Protein AF-A0A952QXM0-F1 (afdb_monomer_lite)

Sequence (92 aa):
MGRIGPIGIPELLIILALVLLIFGPKRLPEMAKGLGQSVREFRKGLRDMKKDLDDESDDGRTPGGAATPVAAASAGAPSANVSKAAGSEDAK

Radius of gyration: 27.4 Å; chains: 1; bounding box: 85×40×56 Å

Foldseek 3Di:
DDDPDPCDPVNVVVVVVVVCVVQNPVRVVVVCVVVVVVVVVVVVVVVVVVVVVVVVPDPDDDDDPPPDDDDPDDDDDDDDDDDDDDDDDDDD

pLDDT: mean 73.66, std 19.55, range [39.22, 96.81]

Structure (mmCIF, N/CA/C/O backbone):
data_AF-A0A952QXM0-F1
#
_entry.id   AF-A0A952QXM0-F1
#
loop_
_atom_site.group_PDB
_atom_site.id
_atom_site.type_symbol
_atom_site.label_atom_id
_atom_site.label_alt_id
_atom_site.label_comp_id
_atom_site.label_asym_id
_atom_site.label_entity_id
_atom_site.label_seq_id
_atom_site.pdbx_PDB_ins_code
_atom_site.Cartn_x
_atom_site.Cartn_y
_atom_site.Cartn_z
_atom_site.occupancy
_atom_site.B_iso_or_equiv
_atom_site.auth_seq_id
_atom_site.auth_comp_id
_atom_site.auth_asym_id
_atom_site.auth_atom_id
_atom_site.pdbx_PDB_model_num
ATOM 1 N N . MET A 1 1 ? 13.813 10.660 -29.394 1.00 51.25 1 MET A N 1
ATOM 2 C CA . MET A 1 1 ? 13.999 11.736 -28.397 1.00 51.25 1 MET A CA 1
ATOM 3 C C . MET A 1 1 ? 13.000 11.511 -27.271 1.00 51.25 1 MET A C 1
ATOM 5 O O . MET A 1 1 ? 11.858 11.183 -27.567 1.00 51.25 1 MET A O 1
ATOM 9 N N . GLY A 1 2 ? 13.480 11.511 -26.028 1.00 58.28 2 GLY A N 1
ATOM 10 C CA . GLY A 1 2 ? 12.940 10.735 -24.908 1.00 58.28 2 GLY A CA 1
ATOM 11 C C . GLY A 1 2 ? 11.516 11.062 -24.457 1.00 58.28 2 GLY A C 1
ATOM 12 O O . GLY A 1 2 ? 11.145 12.220 -24.293 1.00 58.28 2 GLY A O 1
ATOM 13 N N . ARG A 1 3 ? 10.747 9.999 -24.188 1.00 60.72 3 ARG A N 1
ATOM 14 C CA . ARG A 1 3 ? 9.501 10.042 -23.418 1.00 60.72 3 ARG A CA 1
ATOM 15 C C . ARG A 1 3 ? 9.845 10.306 -21.949 1.00 60.72 3 ARG A C 1
ATOM 17 O O . ARG A 1 3 ? 9.985 9.374 -21.172 1.00 60.72 3 ARG A O 1
ATOM 24 N N . ILE A 1 4 ? 10.017 11.575 -21.593 1.00 61.00 4 ILE A N 1
ATOM 25 C CA . ILE A 1 4 ? 10.016 12.045 -20.200 1.00 61.00 4 ILE A CA 1
ATOM 26 C C . ILE A 1 4 ? 8.603 12.577 -19.937 1.00 61.00 4 ILE A C 1
ATOM 28 O O . ILE A 1 4 ? 8.366 13.775 -19.831 1.00 61.00 4 ILE A O 1
ATOM 32 N N . GLY A 1 5 ? 7.632 11.668 -19.969 1.00 69.94 5 GLY A N 1
ATOM 33 C CA . GLY A 1 5 ? 6.347 11.875 -19.307 1.00 69.94 5 GLY A CA 1
ATOM 34 C C . GLY A 1 5 ? 6.460 11.307 -17.893 1.00 69.94 5 GLY A C 1
ATOM 35 O O . GLY A 1 5 ? 7.311 10.437 -17.685 1.00 69.94 5 GLY A O 1
ATOM 36 N N . PRO A 1 6 ? 5.670 11.784 -16.915 1.00 70.56 6 PRO A N 1
ATOM 37 C CA . PRO A 1 6 ? 5.697 11.221 -15.569 1.00 70.56 6 PRO A CA 1
ATOM 38 C C . PRO A 1 6 ? 5.526 9.711 -15.692 1.00 70.56 6 PRO A C 1
ATOM 40 O O . PRO A 1 6 ? 4.611 9.282 -16.394 1.00 70.56 6 PRO A O 1
ATOM 43 N N . ILE A 1 7 ? 6.452 8.958 -15.083 1.00 71.69 7 ILE A N 1
ATOM 44 C CA . ILE A 1 7 ? 6.454 7.491 -14.993 1.00 71.69 7 ILE A CA 1
ATOM 45 C C . ILE A 1 7 ? 4.997 7.032 -14.948 1.00 71.69 7 ILE A C 1
ATOM 47 O O . ILE A 1 7 ? 4.282 7.317 -13.982 1.00 71.69 7 ILE A O 1
ATOM 51 N N . GLY A 1 8 ? 4.521 6.461 -16.048 1.00 83.88 8 GLY A N 1
ATOM 52 C CA . GLY A 1 8 ? 3.108 6.203 -16.211 1.00 83.88 8 GLY A CA 1
ATOM 53 C C . GLY A 1 8 ? 2.676 5.061 -15.302 1.00 83.88 8 GLY A C 1
ATOM 54 O O . GLY A 1 8 ? 3.485 4.271 -14.809 1.00 83.88 8 GLY A O 1
ATOM 55 N N . ILE A 1 9 ? 1.359 4.915 -15.1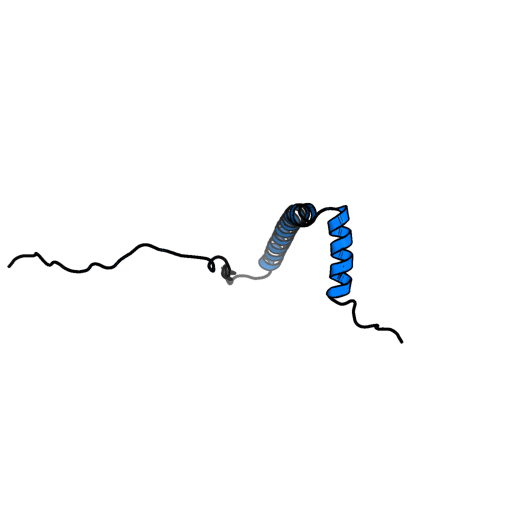48 1.00 90.12 9 ILE A N 1
ATOM 56 C CA . ILE A 1 9 ? 0.758 3.666 -14.666 1.00 90.12 9 ILE A CA 1
ATOM 57 C C . ILE A 1 9 ? 1.396 2.420 -15.329 1.00 90.12 9 ILE A C 1
ATOM 59 O O . ILE A 1 9 ? 1.673 1.470 -14.594 1.00 90.12 9 ILE A O 1
ATOM 63 N N . PRO A 1 10 ? 1.684 2.381 -16.654 1.00 88.38 10 P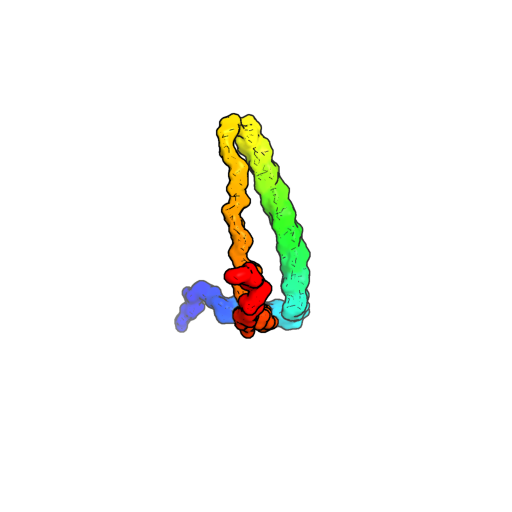RO A N 1
ATOM 64 C CA . PRO A 1 10 ? 2.325 1.214 -17.265 1.00 88.38 10 PRO A CA 1
ATOM 65 C C . PRO A 1 10 ? 3.717 0.882 -16.704 1.00 88.38 10 PRO A C 1
ATOM 67 O O . PRO A 1 10 ? 3.954 -0.276 -16.366 1.00 88.38 10 PRO A O 1
ATOM 70 N N . GLU A 1 11 ? 4.627 1.849 -16.552 1.00 90.06 11 GLU A N 1
ATOM 71 C CA . GLU A 1 11 ? 5.952 1.589 -15.971 1.00 90.06 11 GLU A CA 1
ATOM 72 C C . GLU A 1 11 ? 5.855 1.127 -14.508 1.00 90.06 11 GLU A C 1
ATOM 74 O O . GLU A 1 11 ? 6.548 0.187 -14.107 1.00 90.06 11 GLU A O 1
ATOM 79 N N . LEU A 1 12 ? 4.953 1.724 -13.718 1.00 91.81 12 LEU A N 1
ATOM 80 C CA . LEU A 1 12 ? 4.722 1.316 -12.330 1.00 91.81 12 LEU A CA 1
ATOM 81 C C . LEU A 1 12 ? 4.179 -0.118 -12.234 1.00 91.81 12 LEU A C 1
ATOM 83 O O . LEU A 1 12 ? 4.602 -0.870 -11.358 1.00 91.81 12 LEU A O 1
ATOM 87 N N . LEU A 1 13 ? 3.280 -0.521 -13.139 1.00 92.94 13 LEU A N 1
ATOM 88 C CA . LEU A 1 13 ? 2.752 -1.888 -13.191 1.00 92.94 13 LEU A CA 1
ATOM 89 C C . LEU A 1 13 ? 3.835 -2.920 -13.514 1.00 92.94 13 LEU A C 1
ATOM 91 O O . LEU A 1 13 ? 3.812 -4.007 -12.942 1.00 92.94 13 LEU A O 1
ATOM 95 N N . ILE A 1 14 ? 4.794 -2.590 -14.382 1.00 94.38 14 ILE A N 1
ATOM 96 C CA . ILE A 1 14 ? 5.915 -3.484 -14.713 1.00 94.38 14 ILE A CA 1
ATOM 97 C C . ILE A 1 14 ? 6.804 -3.704 -13.483 1.00 94.38 14 ILE A C 1
ATOM 99 O O . ILE A 1 14 ? 7.138 -4.842 -13.151 1.00 94.38 14 ILE A O 1
ATOM 103 N N . ILE A 1 15 ? 7.145 -2.632 -12.763 1.00 93.38 15 ILE A N 1
ATOM 104 C CA . ILE A 1 15 ? 7.939 -2.719 -11.527 1.00 93.38 15 ILE A CA 1
ATOM 105 C C . ILE A 1 15 ? 7.165 -3.485 -10.450 1.00 93.38 15 ILE A C 1
ATOM 107 O O . ILE A 1 15 ? 7.715 -4.367 -9.791 1.00 93.38 15 ILE A O 1
ATOM 111 N N . LEU A 1 16 ? 5.870 -3.200 -10.301 1.00 93.38 16 LEU A N 1
ATOM 112 C CA . LEU A 1 16 ? 5.003 -3.909 -9.369 1.00 93.38 16 LEU A CA 1
ATOM 113 C C . LEU A 1 16 ? 4.937 -5.404 -9.706 1.00 93.38 16 LEU A C 1
ATOM 115 O O . LEU A 1 16 ? 5.010 -6.220 -8.794 1.00 93.38 16 LEU A O 1
ATOM 119 N N . ALA A 1 17 ? 4.865 -5.777 -10.986 1.00 94.94 17 ALA A N 1
ATOM 120 C CA . ALA A 1 17 ? 4.885 -7.169 -11.428 1.00 94.94 17 ALA A CA 1
ATOM 121 C C . ALA A 1 17 ? 6.200 -7.882 -11.064 1.00 94.94 17 ALA A C 1
ATOM 123 O O . ALA A 1 17 ? 6.159 -9.019 -10.600 1.00 94.94 17 ALA A O 1
ATOM 124 N N . LEU A 1 18 ? 7.353 -7.216 -11.194 1.00 96.00 18 LEU A N 1
ATOM 125 C CA . LEU A 1 18 ? 8.653 -7.744 -10.751 1.00 96.00 18 LEU A CA 1
ATOM 126 C C . LEU A 1 18 ? 8.692 -7.969 -9.232 1.00 96.00 18 LEU A C 1
ATOM 128 O O . LEU A 1 18 ? 9.109 -9.028 -8.767 1.00 96.00 18 LEU A O 1
ATOM 132 N N . VAL A 1 19 ? 8.200 -7.006 -8.451 1.00 95.44 19 VAL A N 1
ATOM 133 C CA . VAL A 1 19 ? 8.087 -7.130 -6.988 1.00 95.44 19 VAL A CA 1
ATOM 134 C C . VAL A 1 19 ? 7.127 -8.265 -6.618 1.00 95.44 19 VAL A C 1
ATOM 136 O O . VAL A 1 19 ? 7.442 -9.096 -5.771 1.00 95.44 19 VAL A O 1
ATOM 139 N N . LEU A 1 20 ? 5.978 -8.356 -7.286 1.00 94.81 20 LEU A N 1
ATOM 140 C CA . LEU A 1 20 ? 5.003 -9.434 -7.119 1.00 94.81 20 LEU A CA 1
ATOM 141 C C . LEU A 1 20 ? 5.569 -10.800 -7.512 1.00 94.81 20 LEU A C 1
ATOM 143 O O . LEU A 1 20 ? 5.114 -11.797 -6.968 1.00 94.81 20 LEU A O 1
ATOM 147 N N . LEU A 1 21 ? 6.537 -10.877 -8.425 1.00 95.38 21 LEU A N 1
ATOM 148 C CA . LEU A 1 21 ? 7.182 -12.138 -8.781 1.00 95.38 21 LEU A CA 1
ATOM 149 C C . LEU A 1 21 ? 8.130 -12.617 -7.672 1.00 95.38 21 LEU A C 1
ATOM 151 O O . LEU A 1 21 ? 8.164 -13.806 -7.371 1.00 95.38 21 LEU A O 1
ATOM 155 N N . ILE A 1 22 ? 8.853 -11.692 -7.035 1.00 95.38 22 ILE A N 1
ATOM 156 C CA . ILE A 1 22 ? 9.790 -11.992 -5.941 1.00 95.38 22 ILE A CA 1
ATOM 157 C C . ILE A 1 22 ? 9.038 -12.291 -4.639 1.00 95.38 22 ILE A C 1
ATOM 159 O O . ILE A 1 22 ? 9.307 -13.282 -3.966 1.00 95.38 22 ILE A O 1
ATOM 163 N N . PHE A 1 23 ? 8.090 -11.428 -4.272 1.00 92.75 23 PHE A N 1
ATOM 164 C CA . PHE A 1 23 ? 7.360 -11.518 -3.007 1.00 92.75 23 PHE A CA 1
ATOM 165 C C . PHE A 1 23 ? 6.064 -12.329 -3.120 1.00 92.75 23 PHE A C 1
ATOM 167 O O . PHE A 1 23 ? 5.607 -12.899 -2.135 1.00 92.75 23 PHE A O 1
ATOM 174 N N . GLY A 1 24 ? 5.460 -12.416 -4.302 1.00 93.06 24 GLY A N 1
ATOM 175 C CA . GLY A 1 24 ? 4.190 -13.104 -4.540 1.00 93.06 24 GLY A CA 1
ATOM 176 C C . GLY A 1 24 ? 2.955 -12.194 -4.397 1.00 93.06 24 GLY A C 1
ATOM 177 O O . GLY A 1 24 ? 2.891 -11.357 -3.489 1.00 93.06 24 GLY A O 1
ATOM 178 N N . PRO A 1 25 ? 1.889 -12.410 -5.199 1.00 91.69 25 PRO A N 1
ATOM 179 C CA . PRO A 1 25 ? 0.654 -11.616 -5.145 1.00 91.69 25 PRO A CA 1
ATOM 180 C C . PRO A 1 25 ? -0.149 -11.778 -3.855 1.00 91.69 25 PRO A C 1
ATOM 182 O O . PRO A 1 25 ? -0.984 -10.935 -3.542 1.00 91.69 25 PRO A O 1
ATOM 185 N N . LYS A 1 26 ? 0.106 -12.839 -3.083 1.00 92.94 26 LYS A N 1
ATOM 186 C CA . LYS A 1 26 ? -0.542 -13.064 -1.785 1.00 92.94 26 LYS A CA 1
ATOM 187 C C . LYS A 1 26 ? 0.152 -12.334 -0.632 1.00 92.94 26 LYS A C 1
ATOM 189 O O . LYS A 1 26 ? -0.529 -11.955 0.312 1.00 92.94 26 LYS A O 1
ATOM 194 N N . ARG A 1 27 ? 1.466 -12.084 -0.714 1.00 91.12 27 ARG A N 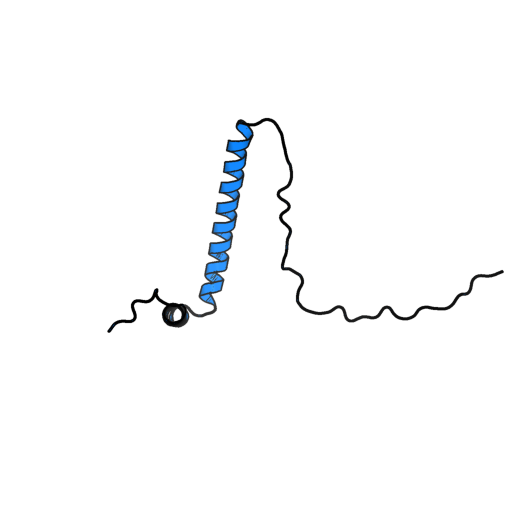1
ATOM 195 C CA . ARG A 1 27 ? 2.241 -11.489 0.391 1.00 91.12 27 ARG A CA 1
ATOM 196 C C . ARG A 1 27 ? 2.045 -9.986 0.513 1.00 91.12 27 ARG A C 1
ATOM 198 O O . ARG A 1 27 ? 1.905 -9.484 1.619 1.00 91.12 27 ARG A O 1
ATOM 205 N N . LEU A 1 28 ? 1.962 -9.278 -0.609 1.00 92.25 28 LEU A N 1
ATOM 206 C CA . LEU A 1 28 ? 1.719 -7.832 -0.643 1.00 92.25 28 LEU A CA 1
ATOM 207 C C . LEU A 1 28 ? 0.444 -7.414 0.129 1.00 92.25 28 LEU A C 1
ATOM 209 O O . LEU A 1 28 ? 0.550 -6.579 1.029 1.00 92.25 28 LEU A O 1
ATOM 213 N N . PRO A 1 29 ? -0.743 -8.009 -0.122 1.00 89.81 29 PRO A N 1
ATOM 214 C CA . PRO A 1 29 ? -1.951 -7.685 0.637 1.00 89.81 29 PRO A CA 1
ATOM 215 C C . PRO A 1 29 ? -1.916 -8.207 2.079 1.00 89.81 29 PRO A C 1
ATOM 217 O O . PRO A 1 29 ? -2.500 -7.586 2.963 1.00 89.81 29 PRO A O 1
ATOM 220 N N . GLU A 1 30 ? -1.244 -9.329 2.337 1.00 93.25 30 GLU A N 1
ATOM 221 C CA . GLU A 1 30 ? -1.080 -9.889 3.684 1.00 93.25 30 GLU A CA 1
ATOM 222 C C . GLU A 1 30 ? -0.260 -8.946 4.582 1.00 93.25 30 GLU A C 1
ATOM 224 O O . GLU A 1 30 ? -0.707 -8.592 5.673 1.00 93.25 30 GLU A O 1
ATOM 229 N N . MET A 1 31 ? 0.869 -8.428 4.083 1.00 93.12 31 MET A N 1
ATOM 230 C CA . MET A 1 31 ? 1.683 -7.437 4.796 1.00 93.12 31 MET A CA 1
ATOM 231 C C . MET A 1 31 ? 0.980 -6.078 4.907 1.00 93.12 31 MET A C 1
ATOM 233 O O . MET A 1 31 ? 1.013 -5.449 5.965 1.00 93.12 31 MET A O 1
ATOM 237 N N . ALA A 1 32 ? 0.291 -5.638 3.849 1.00 93.75 32 ALA A N 1
ATOM 238 C CA . ALA A 1 32 ? -0.458 -4.384 3.861 1.00 93.75 32 ALA A CA 1
ATOM 239 C C . ALA A 1 32 ? -1.615 -4.392 4.871 1.00 93.75 32 ALA A C 1
ATOM 241 O O . ALA A 1 32 ? -1.899 -3.357 5.468 1.00 93.75 32 ALA A O 1
ATOM 242 N N . LYS A 1 33 ? -2.271 -5.539 5.102 1.00 94.94 33 LYS A N 1
ATOM 243 C CA . LYS A 1 33 ? -3.317 -5.669 6.129 1.00 94.94 33 LYS A CA 1
ATOM 244 C C . LYS A 1 33 ? -2.769 -5.413 7.532 1.00 94.94 33 LYS A C 1
ATOM 246 O O . LYS A 1 33 ? -3.348 -4.608 8.256 1.00 94.94 33 LYS A O 1
ATOM 251 N N . GLY A 1 34 ? -1.645 -6.040 7.887 1.00 95.19 34 GLY A N 1
ATOM 252 C CA . GLY A 1 34 ? -0.997 -5.826 9.185 1.00 95.19 34 GLY A CA 1
ATOM 253 C C . GLY A 1 34 ? -0.533 -4.379 9.363 1.00 95.19 34 GLY A C 1
ATOM 254 O O . GLY A 1 34 ? -0.903 -3.719 10.331 1.00 95.19 34 GLY A O 1
ATOM 255 N N . LEU A 1 35 ? 0.188 -3.846 8.372 1.00 96.31 35 LEU A N 1
ATOM 256 C CA . LEU A 1 35 ? 0.682 -2.468 8.399 1.00 96.31 35 LEU A CA 1
ATOM 257 C C . LEU A 1 35 ? -0.463 -1.442 8.423 1.00 96.31 35 LEU A C 1
ATOM 259 O O . LEU A 1 35 ? -0.410 -0.453 9.150 1.00 96.31 35 LEU A O 1
ATOM 263 N N . GLY A 1 36 ? -1.529 -1.690 7.664 1.00 94.75 36 GLY A N 1
ATOM 264 C CA . GLY A 1 36 ? -2.710 -0.835 7.608 1.00 94.75 36 GLY A CA 1
ATOM 265 C C . GLY A 1 36 ? -3.471 -0.790 8.930 1.00 94.75 36 GLY A C 1
ATOM 266 O O . GLY A 1 36 ? -3.944 0.278 9.320 1.00 94.75 36 GLY A O 1
ATOM 267 N N . GLN A 1 37 ? -3.550 -1.911 9.651 1.00 96.00 37 GLN A N 1
ATOM 268 C CA . GLN A 1 37 ? -4.148 -1.946 10.982 1.00 96.00 37 GLN A CA 1
ATOM 269 C C . GLN A 1 37 ? -3.322 -1.124 11.982 1.00 96.00 37 GLN A C 1
ATOM 271 O O . GLN A 1 37 ? -3.885 -0.265 12.661 1.00 96.00 37 GLN A O 1
ATOM 276 N N . SER A 1 38 ? -1.992 -1.278 11.988 1.00 96.12 38 SER A N 1
ATOM 277 C CA . SER A 1 38 ? -1.097 -0.470 12.830 1.00 96.12 38 SER A CA 1
ATOM 278 C C . SER A 1 38 ? -1.200 1.025 12.519 1.00 96.12 38 SER A C 1
ATOM 280 O O . SER A 1 38 ? -1.344 1.841 13.425 1.00 96.12 38 SER A O 1
ATOM 282 N N . VAL A 1 39 ? -1.202 1.405 11.236 1.00 96.81 39 VAL A N 1
ATOM 283 C CA . VAL A 1 39 ? -1.360 2.809 10.815 1.00 96.81 39 VAL A CA 1
ATOM 284 C C . VAL A 1 39 ? -2.737 3.356 11.199 1.00 96.81 39 VAL A C 1
ATOM 286 O O . VAL A 1 39 ? -2.856 4.527 11.562 1.00 96.81 39 VAL A O 1
ATOM 289 N N . ARG A 1 40 ? -3.794 2.536 11.140 1.00 95.62 40 ARG A N 1
ATOM 290 C CA . ARG A 1 40 ? -5.154 2.940 11.519 1.00 95.62 40 ARG A CA 1
ATOM 291 C C . ARG A 1 40 ? -5.265 3.237 13.010 1.00 95.62 40 ARG A C 1
ATOM 293 O O . ARG A 1 40 ? -5.876 4.249 13.358 1.00 95.62 40 ARG A O 1
ATOM 300 N N . GLU A 1 41 ? -4.691 2.390 13.858 1.00 96.38 41 GLU A N 1
ATOM 301 C CA . GLU A 1 41 ? -4.666 2.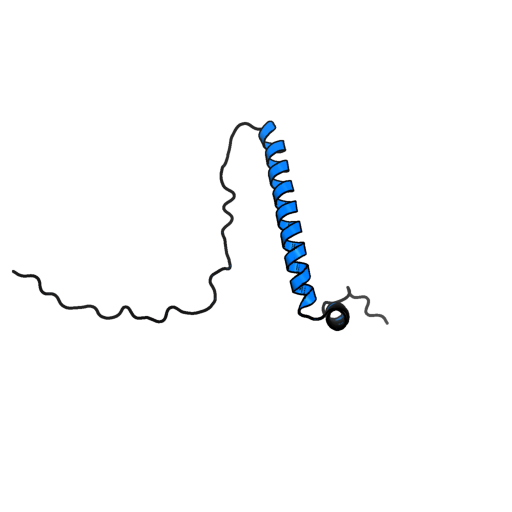609 15.307 1.00 96.38 41 GLU A CA 1
ATOM 302 C C . GLU A 1 41 ? -3.756 3.775 15.684 1.00 96.38 41 GLU A C 1
ATOM 304 O O . GLU A 1 41 ? -4.174 4.643 16.444 1.00 96.38 41 GLU A O 1
ATOM 309 N N . PHE A 1 42 ? -2.591 3.895 15.044 1.00 96.19 42 PHE A N 1
ATOM 310 C CA . PHE A 1 42 ? -1.701 5.042 15.216 1.00 96.19 42 PHE A CA 1
ATOM 311 C C . PHE A 1 42 ? -2.393 6.365 14.860 1.00 96.19 42 PHE A C 1
ATOM 313 O O . PHE A 1 42 ? -2.402 7.311 15.644 1.00 96.19 42 PHE A O 1
ATOM 320 N N . ARG A 1 43 ? -3.074 6.420 13.705 1.00 95.00 43 ARG A N 1
ATOM 321 C CA . ARG A 1 43 ? -3.878 7.589 13.321 1.00 95.00 43 ARG A CA 1
ATOM 322 C C . ARG A 1 43 ? -5.058 7.831 14.258 1.00 95.00 43 ARG A C 1
ATOM 324 O O . ARG A 1 43 ? -5.519 8.963 14.329 1.00 95.00 43 ARG A O 1
ATOM 331 N N . LYS A 1 44 ? -5.598 6.801 14.914 1.00 95.00 44 LYS A N 1
ATOM 332 C CA . LYS A 1 44 ? -6.672 6.956 15.901 1.00 95.00 44 LYS A CA 1
ATOM 333 C C . LYS A 1 44 ? -6.144 7.601 17.176 1.00 95.00 44 LYS A C 1
ATOM 335 O O . LYS A 1 44 ? -6.663 8.649 17.532 1.00 95.00 44 LYS A O 1
ATOM 340 N N . GLY A 1 45 ? -5.061 7.074 17.742 1.00 94.56 45 GLY A N 1
ATOM 341 C CA . GLY A 1 45 ? -4.404 7.673 18.905 1.00 94.56 45 GLY A CA 1
ATOM 342 C C . GLY A 1 45 ? -3.994 9.127 18.663 1.00 94.56 45 GLY A C 1
ATOM 343 O O . GLY A 1 45 ? -4.270 9.981 19.491 1.00 94.56 45 GLY A O 1
ATOM 344 N N . LEU A 1 46 ? -3.450 9.441 17.481 1.00 93.88 46 LEU A N 1
ATOM 345 C CA . LEU A 1 46 ? -3.118 10.822 17.100 1.00 93.88 46 LEU A CA 1
ATOM 346 C C . LEU A 1 46 ? -4.334 11.762 17.046 1.00 93.88 46 LEU A C 1
ATOM 348 O O . LEU A 1 46 ? -4.204 12.943 17.354 1.00 93.88 46 LEU A O 1
ATOM 352 N N . ARG A 1 47 ? -5.503 11.276 16.608 1.00 92.06 47 ARG A N 1
ATOM 353 C CA . ARG A 1 47 ? -6.733 12.086 16.557 1.00 92.06 47 ARG A CA 1
ATOM 354 C C . ARG A 1 47 ? -7.331 12.296 17.938 1.00 92.06 47 ARG A C 1
ATOM 356 O O . ARG A 1 47 ? -7.828 13.385 18.194 1.00 92.06 47 ARG A O 1
ATOM 363 N N . ASP A 1 48 ? -7.292 11.265 18.772 1.00 90.12 48 ASP A N 1
ATOM 364 C CA . ASP A 1 48 ? -7.818 11.314 20.133 1.00 90.12 48 ASP A CA 1
ATOM 365 C C . ASP A 1 48 ? -6.946 12.265 20.975 1.00 90.12 48 ASP A C 1
ATOM 367 O O . ASP A 1 48 ? -7.466 13.235 21.507 1.00 90.12 48 ASP A O 1
ATOM 371 N N . MET A 1 49 ? -5.612 12.141 20.901 1.00 89.06 49 MET A N 1
ATOM 372 C CA . MET A 1 49 ? -4.677 13.091 21.527 1.00 89.06 49 MET A CA 1
ATOM 373 C C . MET A 1 49 ? -4.854 14.530 21.042 1.00 89.06 49 MET A C 1
ATOM 375 O O . MET A 1 49 ? -4.723 15.466 21.820 1.00 89.06 49 MET A O 1
ATOM 379 N N . LYS A 1 50 ? -5.124 14.732 19.746 1.00 86.56 50 LYS A N 1
ATOM 380 C CA . LYS A 1 50 ? -5.388 16.077 19.227 1.00 86.56 50 LYS A CA 1
ATOM 381 C C . LYS A 1 50 ? -6.686 16.650 19.799 1.00 86.56 50 LYS A C 1
ATOM 383 O O . LYS A 1 50 ? -6.712 17.818 20.152 1.00 86.56 50 LYS A O 1
ATOM 388 N N . LYS A 1 51 ? -7.730 15.829 19.923 1.00 83.00 51 LYS A N 1
ATOM 389 C CA . LYS A 1 51 ? -8.989 16.227 20.558 1.00 83.00 51 LYS A CA 1
ATOM 390 C C . LYS A 1 51 ? -8.803 16.616 22.016 1.00 83.00 51 LYS A C 1
ATOM 392 O O . LYS A 1 51 ? -9.303 17.660 22.391 1.00 83.00 51 LYS A O 1
ATOM 397 N N . ASP A 1 52 ? -8.042 15.837 22.779 1.00 77.12 52 ASP A N 1
ATOM 398 C CA . ASP A 1 52 ? -7.789 16.124 24.195 1.00 77.12 52 ASP A CA 1
ATOM 399 C C . ASP A 1 52 ? -7.027 17.452 24.391 1.00 77.12 52 ASP A C 1
ATOM 401 O O . ASP A 1 52 ? -7.226 18.145 25.383 1.00 77.12 52 ASP A O 1
ATOM 405 N N . LEU A 1 53 ? -6.181 17.837 23.427 1.00 74.75 53 LEU A N 1
ATOM 406 C CA . LEU A 1 53 ? -5.456 19.115 23.436 1.00 74.75 53 LEU A CA 1
ATOM 407 C C . LEU A 1 53 ? -6.307 20.307 22.964 1.00 74.75 53 LEU A C 1
ATOM 409 O O . LEU A 1 53 ? -6.063 21.429 23.401 1.00 74.75 53 LEU A O 1
ATOM 413 N N . ASP A 1 54 ? -7.267 20.083 22.063 1.00 69.38 54 ASP A N 1
ATOM 414 C CA . ASP A 1 54 ? -8.209 21.107 21.591 1.00 69.38 54 ASP A CA 1
ATOM 415 C C . ASP A 1 54 ? -9.374 21.322 22.602 1.00 69.38 54 ASP A C 1
ATOM 417 O O . ASP A 1 54 ? -9.837 22.451 22.750 1.00 69.38 54 ASP A O 1
ATOM 421 N N . ASP A 1 55 ? -9.804 20.293 23.354 1.00 61.53 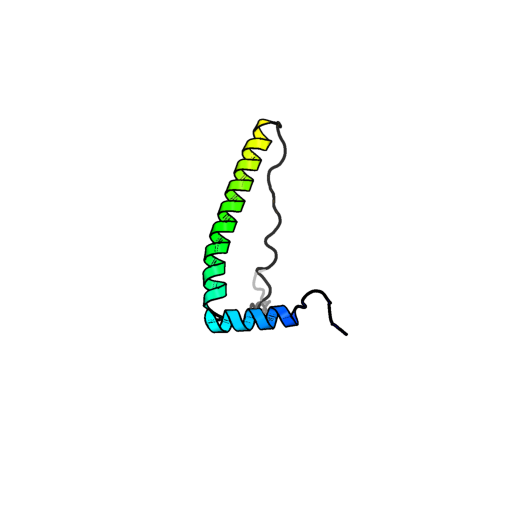55 ASP A N 1
ATOM 422 C CA . ASP A 1 55 ? -10.881 20.373 24.374 1.00 61.53 55 ASP A CA 1
ATOM 423 C C . ASP A 1 55 ? -10.457 21.105 25.667 1.00 61.53 55 ASP A C 1
ATOM 425 O O . ASP A 1 55 ? -11.306 21.622 26.388 1.00 61.53 55 ASP A O 1
ATOM 429 N N . GLU A 1 56 ? -9.157 21.219 25.973 1.00 59.66 56 GLU A N 1
ATOM 430 C CA . GLU A 1 56 ? -8.678 22.000 27.132 1.00 59.66 56 GLU A CA 1
ATOM 431 C C . GLU A 1 56 ? -8.652 23.525 26.856 1.00 59.66 56 GLU A C 1
ATOM 433 O O . GLU A 1 56 ? -8.216 24.316 27.692 1.00 59.66 56 GLU A O 1
ATOM 438 N N . SER A 1 57 ? -9.118 23.973 25.680 1.00 59.00 57 SER A N 1
ATOM 439 C CA . SER A 1 57 ? -9.157 25.395 25.297 1.00 59.00 57 SER A CA 1
ATOM 440 C C . SER A 1 57 ? -10.520 25.932 24.833 1.00 59.00 57 SER A C 1
ATOM 442 O O . SER A 1 57 ? -10.596 27.134 24.584 1.00 59.00 57 SER A O 1
ATOM 444 N N . ASP A 1 58 ? -11.597 25.138 24.749 1.00 53.38 58 ASP A N 1
ATOM 445 C CA . ASP A 1 58 ? -12.901 25.649 24.285 1.00 53.38 58 ASP A CA 1
ATOM 446 C C . ASP A 1 58 ? -14.101 24.963 24.967 1.00 53.38 58 ASP A C 1
ATOM 448 O O . ASP A 1 58 ? -14.370 23.775 24.806 1.00 53.38 58 ASP A O 1
ATOM 452 N N . ASP A 1 59 ? -14.848 25.751 25.742 1.00 56.78 59 ASP A N 1
ATOM 453 C CA . ASP A 1 59 ? -16.125 25.380 26.346 1.00 56.78 59 ASP A CA 1
ATOM 454 C C . ASP A 1 59 ? -17.195 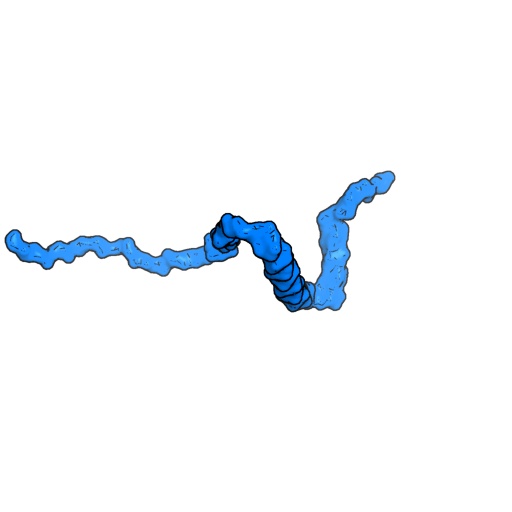25.202 25.245 1.00 56.78 59 ASP A C 1
ATOM 456 O O . ASP A 1 59 ? -17.718 26.162 24.683 1.00 56.78 59 ASP A O 1
ATOM 460 N N . GLY A 1 60 ? -17.541 23.946 24.954 1.00 60.72 60 GLY A N 1
ATOM 461 C CA . GLY A 1 60 ? -18.876 23.539 24.513 1.00 60.72 60 GLY A CA 1
ATOM 462 C C . GLY A 1 60 ? -19.327 23.878 23.082 1.00 60.72 60 GLY A C 1
ATOM 463 O O . GLY A 1 60 ? -20.077 24.830 22.877 1.00 60.72 60 GLY A O 1
ATOM 464 N N . ARG A 1 61 ? -19.137 22.943 22.131 1.00 50.22 61 ARG A N 1
ATOM 465 C CA . ARG A 1 61 ? -20.222 22.426 21.251 1.00 50.22 61 ARG A CA 1
ATOM 466 C C . ARG A 1 61 ? -19.767 21.328 20.275 1.00 50.22 61 ARG A C 1
ATOM 468 O O . ARG A 1 61 ? -18.943 21.549 19.400 1.00 50.22 61 ARG A O 1
ATOM 475 N N . THR A 1 62 ? -20.521 20.226 20.315 1.00 41.72 62 THR A N 1
ATOM 476 C CA . THR A 1 62 ? -20.935 19.303 19.229 1.00 41.72 62 THR A CA 1
ATOM 477 C C . THR A 1 62 ? -20.478 17.841 19.369 1.00 41.72 62 THR A C 1
ATOM 479 O O . THR A 1 62 ? -19.312 17.510 19.156 1.00 41.72 62 THR A O 1
ATOM 482 N N . PRO A 1 63 ? -21.412 16.910 19.656 1.00 60.84 63 PRO A N 1
ATOM 483 C CA . PRO A 1 63 ? -21.174 15.497 19.439 1.00 60.84 63 PRO A CA 1
ATOM 484 C C . PRO A 1 63 ? -21.336 15.181 17.947 1.00 60.84 63 PRO A C 1
ATOM 486 O O . PRO A 1 63 ? -22.232 15.693 17.278 1.00 60.84 63 PRO A O 1
ATOM 489 N N . GLY A 1 64 ? -20.533 14.243 17.454 1.00 51.84 64 GLY A N 1
ATOM 490 C CA . GLY A 1 64 ? -20.958 13.399 16.339 1.00 51.84 64 GLY A CA 1
ATOM 491 C C . GLY A 1 64 ? -20.388 13.762 14.975 1.00 51.84 64 GLY A C 1
ATOM 492 O O . GLY A 1 64 ? -21.098 14.211 14.081 1.00 51.84 64 GLY A O 1
ATOM 493 N N . GLY A 1 65 ? -19.130 13.381 14.759 1.00 53.94 65 GLY A N 1
ATOM 494 C CA . GLY A 1 65 ? -18.679 12.961 13.436 1.00 53.94 65 GLY A CA 1
ATOM 495 C C . GLY A 1 65 ? -19.445 11.709 12.998 1.00 53.94 65 GLY A C 1
ATOM 496 O O . GLY A 1 65 ? -18.964 10.593 13.167 1.00 53.94 65 GLY A O 1
ATOM 497 N N . ALA A 1 66 ? -20.640 11.901 12.446 1.00 55.41 66 ALA A N 1
ATOM 498 C CA . ALA A 1 66 ? -21.359 10.912 11.659 1.00 55.41 66 ALA A CA 1
ATOM 499 C C . ALA A 1 66 ? -21.115 11.206 10.171 1.00 55.41 66 ALA A C 1
ATOM 501 O O . ALA A 1 66 ? -21.935 11.823 9.501 1.00 55.41 66 ALA A O 1
ATOM 502 N N . ALA A 1 67 ? -19.973 10.755 9.649 1.00 48.69 67 ALA A N 1
ATOM 503 C CA . ALA A 1 67 ? -19.806 10.518 8.217 1.00 48.69 67 ALA A CA 1
ATOM 504 C C . ALA A 1 67 ? -19.921 9.005 7.979 1.00 48.69 67 ALA A C 1
ATOM 506 O O . ALA A 1 67 ? -18.941 8.270 7.930 1.00 48.69 67 ALA A O 1
ATOM 507 N N . THR A 1 68 ? -21.178 8.571 7.999 1.00 39.22 68 THR A N 1
ATOM 508 C CA . THR A 1 68 ? -21.816 7.539 7.173 1.00 39.22 68 THR A CA 1
ATOM 509 C C . THR A 1 68 ? -20.939 6.386 6.641 1.00 39.22 68 THR A C 1
ATOM 511 O O . THR A 1 68 ? -20.077 6.614 5.790 1.00 39.22 68 THR A O 1
ATOM 514 N N . PRO A 1 69 ? -21.218 5.116 7.006 1.00 52.28 69 PRO A N 1
ATOM 515 C CA . PRO A 1 69 ? -20.686 3.961 6.292 1.00 52.28 69 PRO A CA 1
ATOM 516 C C . PRO A 1 69 ? -21.383 3.846 4.927 1.00 52.28 69 PRO A C 1
ATOM 518 O O . PRO A 1 69 ? -22.410 3.189 4.788 1.00 52.28 69 PRO A O 1
ATOM 521 N N . VAL A 1 70 ? -20.840 4.505 3.903 1.00 56.41 70 VAL A N 1
ATOM 522 C CA . VAL A 1 70 ? -21.157 4.200 2.503 1.00 56.41 70 VAL A CA 1
ATOM 523 C C . VAL A 1 70 ? -20.192 3.113 2.017 1.00 56.41 70 VAL A C 1
ATOM 525 O O . VAL A 1 70 ? -19.002 3.180 2.307 1.00 56.41 70 VAL A O 1
ATOM 528 N N . ALA A 1 71 ? -20.704 2.132 1.270 1.00 52.19 71 ALA A N 1
ATOM 529 C CA . ALA A 1 71 ? -19.980 1.026 0.618 1.00 52.19 71 ALA A CA 1
ATOM 530 C C . ALA A 1 71 ? -19.929 -0.345 1.330 1.00 52.19 71 ALA A C 1
ATOM 532 O O . ALA A 1 71 ? -18.984 -1.108 1.143 1.00 52.19 71 ALA A O 1
ATOM 533 N N . ALA A 1 72 ? -20.999 -0.727 2.033 1.00 49.69 72 ALA A N 1
ATOM 534 C CA . ALA A 1 72 ? -21.298 -2.136 2.316 1.00 49.69 72 ALA A CA 1
ATOM 535 C C . ALA A 1 72 ? -22.738 -2.505 1.909 1.00 49.69 72 ALA A C 1
ATOM 537 O O . ALA A 1 72 ? -23.499 -2.988 2.733 1.00 49.69 72 ALA A O 1
ATOM 538 N N . ALA A 1 73 ? -23.136 -2.241 0.657 1.00 51.78 73 ALA A N 1
ATOM 539 C CA . ALA A 1 73 ? -24.357 -2.811 0.062 1.00 51.78 73 ALA A CA 1
ATOM 540 C C . ALA A 1 73 ? -24.411 -2.562 -1.458 1.00 51.78 73 ALA A C 1
ATOM 542 O O . ALA A 1 73 ? -25.116 -1.682 -1.937 1.00 51.78 73 ALA A O 1
ATOM 543 N N . SER A 1 74 ? -23.644 -3.330 -2.231 1.00 53.00 74 SER A N 1
ATOM 544 C CA . SER A 1 74 ? -23.870 -3.488 -3.675 1.00 53.00 74 SER A CA 1
ATOM 545 C C . SER A 1 74 ? -23.284 -4.822 -4.137 1.00 53.00 74 SER A C 1
ATOM 547 O O . SER A 1 74 ? -22.299 -4.865 -4.871 1.00 53.00 74 SER A O 1
ATOM 549 N N . ALA A 1 75 ? -23.880 -5.917 -3.666 1.00 53.97 75 ALA A N 1
ATOM 550 C CA . ALA A 1 75 ? -23.823 -7.218 -4.327 1.00 53.97 75 ALA A CA 1
ATOM 551 C C . ALA A 1 75 ? -24.926 -8.136 -3.768 1.00 53.97 75 ALA A C 1
ATOM 553 O O . ALA A 1 75 ? -24.784 -8.690 -2.686 1.00 53.97 75 ALA A O 1
ATOM 554 N N . GLY A 1 76 ? -26.003 -8.297 -4.542 1.00 45.16 76 GLY A N 1
ATOM 555 C CA . GLY A 1 76 ? -26.663 -9.595 -4.714 1.00 45.16 76 GLY A CA 1
ATOM 556 C C . GLY A 1 76 ? -27.704 -10.059 -3.688 1.00 45.16 76 GLY A C 1
ATOM 557 O O . GLY A 1 76 ? -27.376 -10.802 -2.776 1.00 45.16 76 GLY A O 1
ATOM 558 N N . ALA A 1 77 ? -28.969 -9.769 -4.016 1.00 49.62 77 ALA A N 1
ATOM 559 C CA . ALA A 1 77 ? -30.167 -10.604 -3.830 1.00 49.62 77 ALA A CA 1
ATOM 560 C C . ALA A 1 77 ? -30.775 -10.812 -2.423 1.00 49.62 77 ALA A C 1
ATOM 562 O O . ALA A 1 77 ? -30.224 -11.514 -1.581 1.00 49.62 77 ALA A O 1
ATOM 563 N N . PRO A 1 78 ? -32.055 -10.424 -2.276 1.00 47.69 78 PRO A N 1
ATOM 564 C CA . PRO A 1 78 ? -33.047 -11.263 -1.620 1.00 47.69 78 PRO A CA 1
ATOM 565 C C . PRO A 1 78 ? -34.016 -11.830 -2.667 1.00 47.69 78 PRO A C 1
ATOM 567 O O . PRO A 1 78 ? -34.924 -11.157 -3.152 1.00 47.69 78 PRO A O 1
ATOM 570 N N . SER A 1 79 ? -33.812 -13.100 -3.012 1.00 52.25 79 SER A N 1
ATOM 571 C CA . SER A 1 79 ? -34.878 -13.949 -3.537 1.00 52.25 79 SER A CA 1
ATOM 572 C C . SER A 1 79 ? -35.651 -14.486 -2.334 1.00 52.25 79 SER A C 1
ATOM 574 O O . SER A 1 79 ? -35.058 -15.220 -1.550 1.00 52.25 79 SER A O 1
ATOM 576 N N . ALA A 1 80 ? -36.910 -14.069 -2.156 1.00 50.34 80 ALA A N 1
ATOM 577 C CA . ALA A 1 80 ? -38.006 -14.849 -1.552 1.00 50.34 80 ALA A CA 1
ATOM 578 C C . ALA A 1 80 ? -39.215 -13.949 -1.220 1.00 50.34 80 ALA A C 1
ATOM 580 O O . ALA A 1 80 ? -39.389 -13.470 -0.107 1.00 50.34 80 ALA A O 1
ATOM 581 N N . ASN A 1 81 ? -40.048 -13.742 -2.239 1.00 56.91 81 ASN A N 1
ATOM 582 C CA . ASN A 1 81 ? -41.502 -13.908 -2.197 1.00 56.91 81 ASN A CA 1
ATOM 583 C C . ASN A 1 81 ? -42.301 -13.303 -1.015 1.00 56.91 81 ASN A C 1
ATOM 585 O O . ASN A 1 81 ? -42.539 -13.961 -0.006 1.00 56.91 81 ASN A O 1
ATOM 589 N N . VAL A 1 82 ? -42.888 -12.122 -1.238 1.00 56.78 82 VAL A N 1
ATOM 590 C CA . VAL A 1 82 ? -44.179 -11.746 -0.638 1.00 56.78 82 VAL A CA 1
ATOM 591 C C . VAL A 1 82 ? -45.110 -11.343 -1.774 1.00 56.78 82 VAL A C 1
ATOM 593 O O . VAL A 1 82 ? -45.169 -10.195 -2.204 1.00 56.78 82 VAL A O 1
ATOM 596 N N . SER A 1 83 ? -45.817 -12.326 -2.316 1.00 52.34 83 SER A N 1
ATOM 597 C CA . SER A 1 83 ? -47.007 -12.100 -3.128 1.00 52.34 83 SER A CA 1
ATOM 598 C C . SER A 1 83 ? -47.944 -13.280 -2.959 1.00 52.34 83 SER A C 1
ATOM 600 O O . SER A 1 83 ? -47.929 -14.217 -3.749 1.00 52.34 83 SER A O 1
ATOM 602 N N . LYS A 1 84 ? -48.782 -13.216 -1.921 1.00 54.28 84 LYS A N 1
ATOM 603 C CA . LYS A 1 84 ? -50.188 -13.593 -2.059 1.00 54.28 84 LYS A CA 1
ATOM 604 C C . LYS A 1 84 ? -51.020 -12.939 -0.962 1.00 54.28 84 LYS A C 1
ATOM 606 O O . LYS A 1 84 ? -51.023 -13.360 0.187 1.00 54.28 84 LYS A O 1
ATOM 611 N N . ALA A 1 85 ? -51.691 -11.874 -1.373 1.00 50.22 85 ALA A N 1
ATOM 612 C CA . ALA A 1 85 ? -52.848 -11.319 -0.707 1.00 50.22 85 ALA A CA 1
ATOM 613 C C . ALA A 1 85 ? -54.060 -12.267 -0.817 1.00 50.22 85 ALA A C 1
ATOM 615 O O . ALA A 1 85 ? -54.121 -13.093 -1.732 1.00 50.22 85 ALA A O 1
ATOM 616 N N . ALA A 1 86 ? -55.039 -11.994 0.052 1.00 48.56 86 ALA A N 1
ATOM 617 C CA . ALA A 1 86 ? -56.485 -12.204 -0.094 1.00 48.56 86 ALA A CA 1
ATOM 618 C C . ALA A 1 86 ? -57.130 -13.401 0.635 1.00 48.56 86 ALA A C 1
ATOM 620 O O . ALA A 1 86 ? -56.723 -14.548 0.473 1.00 48.56 86 ALA A O 1
ATOM 621 N N . GLY A 1 87 ? -58.208 -13.067 1.361 1.00 50.50 87 GLY A N 1
ATOM 622 C CA . GLY A 1 87 ? -59.162 -13.956 2.036 1.00 50.50 87 GLY A CA 1
ATOM 623 C C . GLY A 1 87 ? -59.235 -13.652 3.536 1.00 50.50 87 GLY A C 1
ATOM 624 O O . GLY A 1 87 ? -58.525 -14.294 4.291 1.00 50.50 87 GLY A O 1
ATOM 625 N N . SER A 1 88 ? -59.813 -12.549 4.032 1.00 62.06 88 SER A N 1
ATOM 626 C CA . SER A 1 88 ? -61.243 -12.181 4.099 1.00 62.06 88 SER A CA 1
ATOM 627 C C . SER A 1 88 ? -62.142 -13.270 4.689 1.00 62.06 88 SER A C 1
ATOM 629 O O . SER A 1 88 ? -62.848 -13.930 3.939 1.00 62.06 88 SER A O 1
ATOM 631 N N . GLU A 1 89 ? -62.156 -13.399 6.014 1.00 60.97 89 GLU A N 1
ATOM 632 C CA . GLU A 1 89 ? -63.213 -14.075 6.774 1.00 60.97 89 GLU A CA 1
ATOM 633 C C . GLU A 1 89 ? -63.283 -13.433 8.168 1.00 60.97 89 GLU A C 1
ATOM 635 O O . GLU A 1 89 ? -62.647 -13.886 9.109 1.00 60.97 89 GLU A O 1
ATOM 640 N N . ASP A 1 90 ? -64.038 -12.340 8.282 1.00 61.62 90 ASP A N 1
ATOM 641 C CA . ASP A 1 90 ? -64.558 -11.865 9.562 1.00 61.62 90 ASP A CA 1
ATOM 642 C C . ASP A 1 90 ? -66.029 -11.499 9.378 1.00 61.62 90 ASP A C 1
ATOM 644 O O . ASP A 1 90 ? -66.435 -10.824 8.430 1.00 61.62 90 ASP A O 1
ATOM 648 N N . ALA A 1 91 ? -66.821 -12.050 10.285 1.00 57.66 91 ALA A N 1
ATOM 649 C CA . ALA A 1 91 ? -68.262 -11.977 10.354 1.00 57.66 91 ALA A CA 1
ATOM 650 C C . ALA A 1 91 ? -68.772 -10.536 10.492 1.00 57.66 91 ALA A C 1
ATOM 652 O O . ALA A 1 91 ? -68.262 -9.784 11.323 1.00 57.66 91 ALA A O 1
ATOM 653 N N . LYS A 1 92 ? -69.839 -10.186 9.766 1.00 41.22 92 LYS A N 1
ATOM 654 C CA . LYS A 1 92 ? -71.213 -10.009 10.283 1.00 41.22 92 LYS A CA 1
ATOM 655 C C . LYS A 1 92 ? -72.113 -9.376 9.224 1.00 41.22 92 LYS A C 1
ATOM 657 O O . LYS A 1 92 ? -71.658 -8.419 8.564 1.00 41.22 92 LYS A O 1
#

Secondary structure (DSSP, 8-state):
----SS--HHHHHHHHHHHHHHH-TTHHHHHHHHHHHHHHHHHHHHHHHHHHHHHTS-------------SS--S-----------------